Protein AF-A0A534PUU7-F1 (afdb_monomer)

Structure (mmCIF, N/CA/C/O backbone):
data_AF-A0A534PUU7-F1
#
_entry.id   AF-A0A534PUU7-F1
#
loop_
_atom_site.group_PDB
_atom_site.id
_atom_site.type_symbol
_atom_site.label_atom_id
_atom_site.label_alt_id
_atom_site.label_comp_id
_atom_site.label_asym_id
_atom_site.label_entity_id
_atom_site.label_seq_id
_atom_site.pdbx_PDB_ins_code
_atom_site.Cartn_x
_atom_site.Cartn_y
_atom_site.Cartn_z
_atom_site.occupancy
_atom_site.B_iso_or_equiv
_atom_site.auth_seq_id
_atom_site.auth_comp_id
_atom_site.auth_asym_id
_atom_site.auth_atom_id
_atom_site.pdbx_PDB_model_num
ATOM 1 N N . TRP A 1 1 ? 13.967 -12.813 -5.364 1.00 53.56 1 TRP A N 1
ATOM 2 C CA . TRP A 1 1 ? 13.938 -12.777 -6.840 1.00 53.56 1 TRP A CA 1
ATOM 3 C C . TRP A 1 1 ? 14.458 -11.446 -7.387 1.00 53.56 1 TRP A C 1
ATOM 5 O O . TRP A 1 1 ? 13.657 -10.594 -7.749 1.00 53.56 1 TRP A O 1
ATOM 15 N N . PRO A 1 2 ? 15.783 -11.252 -7.484 1.00 60.50 2 PRO A N 1
ATOM 16 C CA . PRO A 1 2 ? 16.359 -10.037 -8.076 1.00 60.50 2 PRO A 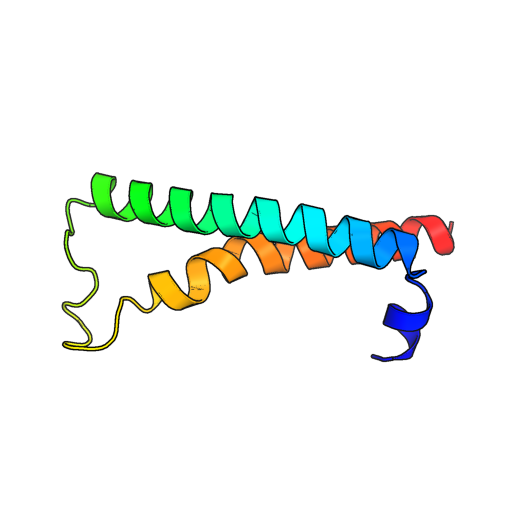CA 1
ATOM 17 C C . PRO A 1 2 ? 16.072 -9.903 -9.582 1.00 60.50 2 PRO A C 1
ATOM 19 O O . PRO A 1 2 ? 15.959 -8.799 -10.105 1.00 60.50 2 PRO A O 1
ATOM 22 N N . SER A 1 3 ? 15.922 -11.036 -10.276 1.00 64.56 3 SER A N 1
ATOM 23 C CA . SER A 1 3 ? 15.678 -11.092 -11.720 1.00 64.56 3 SER A CA 1
ATOM 24 C C . SER A 1 3 ? 14.323 -10.519 -12.123 1.00 64.56 3 SER A C 1
ATOM 26 O O . SER A 1 3 ? 14.243 -9.858 -13.146 1.00 64.56 3 SER A O 1
ATOM 28 N N . LEU A 1 4 ? 13.275 -10.718 -11.317 1.00 65.44 4 LEU A N 1
ATOM 29 C CA . LEU A 1 4 ? 11.942 -10.174 -11.593 1.00 65.44 4 LEU A CA 1
ATOM 30 C C . LEU A 1 4 ? 11.860 -8.675 -11.283 1.00 65.44 4 LEU A C 1
ATOM 32 O O . LEU A 1 4 ? 11.266 -7.927 -12.051 1.00 65.44 4 LEU A O 1
ATOM 36 N N . SER A 1 5 ? 12.507 -8.213 -10.208 1.00 65.75 5 SER A N 1
ATOM 37 C CA . SER A 1 5 ? 12.586 -6.779 -9.897 1.00 65.75 5 SER A CA 1
ATOM 38 C C . SER A 1 5 ? 13.412 -6.002 -10.924 1.00 65.75 5 SER A C 1
ATOM 40 O O . SER A 1 5 ? 13.095 -4.855 -11.206 1.00 65.75 5 SER A O 1
ATOM 42 N N . ALA A 1 6 ? 14.421 -6.628 -11.542 1.00 67.50 6 ALA A N 1
ATOM 43 C CA . ALA A 1 6 ? 15.193 -6.018 -12.626 1.00 67.50 6 ALA A CA 1
ATOM 44 C C . ALA A 1 6 ? 14.358 -5.755 -13.899 1.00 67.50 6 ALA A C 1
ATOM 46 O O . ALA A 1 6 ? 14.751 -4.944 -14.734 1.00 67.50 6 ALA A O 1
ATOM 47 N N . LEU A 1 7 ? 13.196 -6.406 -14.044 1.00 66.69 7 LEU A N 1
ATOM 48 C CA . LEU A 1 7 ? 12.257 -6.175 -15.151 1.00 66.69 7 LEU A CA 1
ATOM 49 C C . LEU A 1 7 ? 11.395 -4.919 -14.940 1.00 66.69 7 LEU A C 1
ATOM 51 O O . LEU A 1 7 ? 10.788 -4.410 -15.891 1.00 66.69 7 LEU A O 1
ATOM 55 N N . VAL A 1 8 ? 11.343 -4.411 -13.707 1.00 76.69 8 VAL A N 1
ATOM 56 C CA . VAL A 1 8 ? 10.577 -3.228 -13.317 1.00 76.69 8 VAL A CA 1
ATOM 57 C C . VAL A 1 8 ? 11.516 -2.024 -13.357 1.00 76.69 8 VAL A C 1
ATOM 59 O O . VAL A 1 8 ? 12.344 -1.825 -12.474 1.00 76.69 8 VAL A O 1
ATOM 62 N N . GLY A 1 9 ? 11.410 -1.211 -14.409 1.00 84.75 9 GLY A N 1
ATOM 63 C CA . GLY A 1 9 ? 12.171 0.036 -14.495 1.00 84.75 9 GLY A CA 1
ATOM 64 C C . GLY A 1 9 ? 11.783 1.008 -13.375 1.00 84.75 9 GLY A C 1
ATOM 65 O O . GLY A 1 9 ? 10.650 0.985 -12.896 1.00 84.75 9 GLY A O 1
ATOM 66 N N . TRP A 1 10 ? 12.697 1.906 -12.999 1.00 84.69 10 TRP A N 1
ATOM 67 C CA . TRP A 1 10 ? 12.501 2.861 -11.898 1.00 84.69 10 TRP A CA 1
ATOM 68 C C . TRP A 1 10 ? 11.188 3.656 -11.981 1.00 84.69 10 TRP A C 1
ATOM 70 O O . TRP A 1 10 ? 10.516 3.827 -10.970 1.00 84.69 10 TRP A O 1
ATOM 80 N N . GLY A 1 11 ? 10.768 4.081 -13.179 1.00 87.31 11 GLY A N 1
ATOM 81 C CA . GLY A 1 11 ? 9.494 4.790 -13.360 1.00 87.31 11 GLY A CA 1
ATOM 82 C C . GLY A 1 11 ? 8.265 3.935 -13.025 1.00 87.31 11 GLY A C 1
ATOM 83 O O . GLY A 1 11 ? 7.335 4.409 -12.377 1.00 87.31 11 GLY A O 1
ATOM 84 N N . LEU A 1 12 ? 8.285 2.653 -13.399 1.00 86.38 12 LEU A N 1
ATOM 85 C CA . LEU A 1 12 ? 7.210 1.717 -13.075 1.00 86.38 12 LEU A CA 1
ATOM 86 C C . LEU A 1 12 ? 7.211 1.369 -11.580 1.00 86.38 12 LEU A C 1
ATOM 88 O O . LEU A 1 12 ? 6.149 1.257 -10.978 1.00 86.38 12 LEU A O 1
ATOM 92 N N . ALA A 1 13 ? 8.396 1.260 -10.971 1.00 86.44 13 ALA A N 1
ATOM 93 C CA . ALA A 1 13 ? 8.540 1.027 -9.536 1.00 86.44 13 ALA A CA 1
ATOM 94 C C . ALA A 1 13 ? 7.945 2.179 -8.708 1.00 86.44 13 ALA A C 1
ATOM 96 O O . ALA A 1 13 ? 7.244 1.931 -7.728 1.00 86.44 13 ALA A O 1
ATOM 97 N N . ILE A 1 14 ? 8.161 3.431 -9.127 1.00 90.38 14 ILE A N 1
ATOM 98 C CA . ILE A 1 14 ? 7.544 4.603 -8.487 1.00 90.38 14 ILE A CA 1
ATOM 99 C C . ILE A 1 14 ? 6.019 4.544 -8.622 1.00 90.38 14 ILE A C 1
ATOM 101 O O . ILE A 1 14 ? 5.312 4.720 -7.63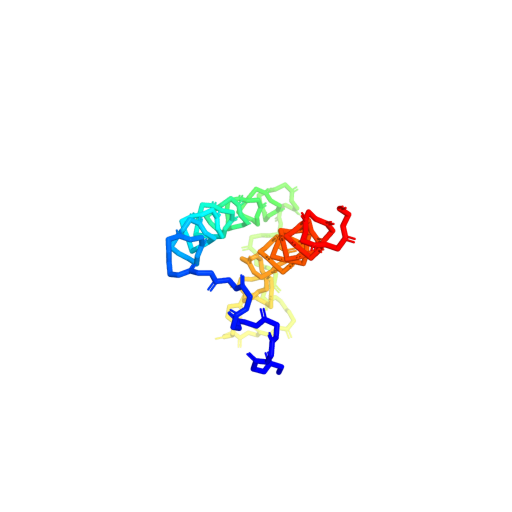1 1.00 90.38 14 ILE A O 1
ATOM 105 N N . LEU A 1 15 ? 5.504 4.240 -9.819 1.00 89.38 15 LEU A N 1
ATOM 106 C CA . LEU A 1 15 ? 4.062 4.099 -10.043 1.00 89.38 15 LEU A CA 1
ATOM 107 C C . LEU A 1 15 ? 3.452 3.001 -9.156 1.00 89.38 15 LEU A C 1
ATOM 109 O O . LEU A 1 15 ? 2.392 3.202 -8.565 1.00 89.38 15 LEU A O 1
ATOM 113 N N . PHE A 1 16 ? 4.141 1.867 -9.018 1.00 89.94 16 PHE A N 1
ATOM 114 C CA . PHE A 1 16 ? 3.732 0.779 -8.131 1.00 89.94 16 PHE A CA 1
ATOM 115 C C . PHE A 1 16 ? 3.692 1.239 -6.675 1.00 89.94 16 PHE A C 1
ATOM 117 O O . PHE A 1 16 ? 2.702 0.992 -5.994 1.00 89.94 16 PHE A O 1
ATOM 124 N N . GLY A 1 17 ? 4.716 1.964 -6.217 1.00 89.06 17 GLY A N 1
ATOM 125 C CA . GLY A 1 17 ? 4.751 2.527 -4.868 1.00 89.06 17 GLY A CA 1
ATOM 126 C C . GLY A 1 17 ? 3.572 3.461 -4.580 1.00 89.06 17 GLY A C 1
ATOM 127 O O . GLY A 1 17 ? 2.947 3.346 -3.526 1.00 89.06 17 GLY A O 1
ATOM 128 N N . VAL A 1 18 ? 3.215 4.336 -5.526 1.00 92.81 18 VAL A N 1
ATOM 129 C CA . VAL A 1 18 ? 2.065 5.250 -5.384 1.00 92.81 18 VAL A CA 1
ATOM 130 C C . VAL A 1 18 ? 0.748 4.477 -5.297 1.00 92.81 18 VAL A C 1
ATOM 132 O O . VAL A 1 18 ? -0.054 4.732 -4.398 1.00 92.81 18 VAL A O 1
ATOM 135 N N . ILE A 1 19 ? 0.535 3.508 -6.191 1.00 90.88 19 ILE A N 1
ATOM 136 C CA . ILE A 1 19 ? -0.694 2.703 -6.215 1.00 90.88 19 ILE A CA 1
ATOM 137 C C . ILE A 1 19 ? -0.824 1.877 -4.933 1.00 90.88 19 ILE A C 1
ATOM 139 O O . ILE A 1 19 ? -1.878 1.895 -4.299 1.00 90.88 19 ILE A O 1
ATOM 143 N N . LEU A 1 20 ? 0.246 1.201 -4.510 1.00 90.31 20 LEU A N 1
ATOM 144 C CA . LEU A 1 20 ? 0.239 0.398 -3.287 1.00 90.31 20 LEU A CA 1
ATOM 145 C C . LEU A 1 20 ? 0.016 1.254 -2.037 1.00 90.31 20 LEU A C 1
ATOM 147 O O . LEU A 1 20 ? -0.700 0.823 -1.139 1.00 90.31 20 LEU A O 1
ATOM 151 N N . SER A 1 21 ? 0.553 2.477 -1.999 1.00 89.69 21 SER A N 1
ATOM 152 C CA . SER A 1 21 ? 0.302 3.414 -0.895 1.00 89.69 21 SER A CA 1
ATOM 153 C C . SER A 1 21 ? -1.172 3.819 -0.820 1.00 89.69 21 SER A C 1
ATOM 155 O O . SER A 1 21 ? -1.752 3.832 0.262 1.00 89.69 21 SER A O 1
ATOM 157 N N . ALA A 1 22 ? -1.807 4.100 -1.963 1.00 90.31 22 ALA A N 1
ATOM 158 C CA . ALA A 1 22 ? -3.234 4.412 -2.001 1.00 90.31 22 ALA A CA 1
ATOM 159 C C . ALA A 1 22 ? -4.093 3.213 -1.562 1.00 90.31 22 ALA A C 1
ATOM 161 O O . ALA A 1 22 ? -5.034 3.376 -0.789 1.00 90.31 22 ALA A O 1
ATOM 162 N N . VAL A 1 23 ? -3.746 2.002 -2.008 1.00 88.44 23 VAL A N 1
ATOM 163 C CA . VAL A 1 23 ? -4.445 0.767 -1.617 1.00 88.44 23 VAL A CA 1
ATOM 164 C C . VAL A 1 23 ? -4.287 0.471 -0.126 1.00 88.44 23 VAL A C 1
ATOM 166 O O . VAL A 1 23 ? -5.255 0.056 0.504 1.00 88.44 23 VAL A O 1
ATOM 169 N N . ALA A 1 24 ? -3.112 0.723 0.452 1.00 86.56 24 ALA A N 1
ATOM 170 C CA . ALA A 1 24 ? -2.885 0.564 1.886 1.00 86.56 24 ALA A CA 1
ATOM 171 C C . ALA A 1 24 ? -3.807 1.475 2.714 1.00 86.56 24 ALA A C 1
ATOM 173 O O . ALA A 1 24 ? -4.429 1.002 3.659 1.00 86.56 24 ALA A O 1
ATOM 174 N N . ILE A 1 25 ? -3.974 2.741 2.308 1.00 88.19 25 ILE A N 1
ATOM 175 C CA . ILE A 1 25 ? -4.909 3.682 2.956 1.00 88.19 25 ILE A CA 1
ATOM 176 C C . ILE A 1 25 ? -6.355 3.174 2.861 1.00 88.19 25 ILE A C 1
ATOM 178 O O . ILE A 1 25 ? -7.126 3.284 3.810 1.00 88.19 25 ILE A O 1
ATOM 182 N N . VAL A 1 26 ? -6.739 2.601 1.718 1.00 87.12 26 VAL A N 1
ATOM 183 C CA . VAL A 1 26 ? -8.070 1.997 1.561 1.00 87.12 26 VAL A CA 1
ATOM 184 C C . VAL A 1 26 ? -8.238 0.772 2.468 1.00 87.12 26 VAL A C 1
ATOM 186 O O . VAL A 1 26 ? -9.325 0.581 3.004 1.00 87.12 26 VAL A O 1
ATOM 189 N N . GLY A 1 27 ? -7.190 -0.032 2.674 1.00 83.56 27 GLY A N 1
ATOM 190 C CA . GLY A 1 27 ? -7.198 -1.180 3.591 1.00 83.56 27 GLY A CA 1
ATOM 191 C C . GLY A 1 27 ? -7.493 -0.785 5.033 1.00 83.56 27 GLY A C 1
ATOM 192 O O . GLY A 1 27 ? -8.419 -1.336 5.628 1.00 83.56 27 GLY A O 1
ATOM 193 N N . ASP A 1 28 ? -6.800 0.240 5.522 1.00 82.25 28 ASP A N 1
ATOM 194 C CA . ASP A 1 28 ? -7.008 0.820 6.857 1.00 82.25 28 ASP A CA 1
ATOM 195 C C . ASP A 1 28 ? -8.442 1.365 7.023 1.00 82.25 28 ASP A C 1
ATOM 197 O O . ASP A 1 28 ? -9.144 1.093 8.004 1.00 82.25 28 ASP A O 1
ATOM 201 N N . LEU A 1 29 ? -8.970 2.038 5.993 1.00 84.31 29 LEU A N 1
ATOM 202 C CA . LEU A 1 29 ? -10.366 2.487 5.989 1.00 84.31 29 LEU A CA 1
ATOM 203 C C . LEU A 1 29 ? -11.359 1.317 6.020 1.00 84.31 29 LEU A C 1
ATOM 205 O O . LEU A 1 29 ? -12.340 1.370 6.766 1.00 84.31 29 LEU A O 1
ATOM 209 N N . VAL A 1 30 ? -11.129 0.262 5.237 1.00 82.88 30 VAL A N 1
ATOM 210 C CA . VAL A 1 30 ? -11.982 -0.937 5.225 1.00 82.88 30 VAL A CA 1
ATOM 211 C C . VAL A 1 30 ? -11.976 -1.613 6.594 1.00 82.88 30 VAL A C 1
ATOM 213 O O . VAL A 1 30 ? -13.046 -1.973 7.088 1.00 82.88 30 VAL A O 1
ATOM 216 N N . GLU A 1 31 ? -10.819 -1.721 7.246 1.00 81.31 31 GLU A N 1
ATOM 217 C CA . GLU A 1 31 ? -10.739 -2.211 8.621 1.00 81.31 31 GLU A CA 1
ATOM 218 C C . GLU A 1 31 ? -11.565 -1.348 9.580 1.00 81.31 31 GLU A C 1
ATOM 220 O O . GLU A 1 31 ? -12.360 -1.883 10.361 1.00 81.31 31 GLU A O 1
ATOM 225 N N . SER A 1 32 ? -11.415 -0.023 9.520 1.00 80.44 32 SER A N 1
ATOM 226 C CA . SER A 1 32 ? -12.154 0.886 10.402 1.00 80.44 32 SER A CA 1
ATOM 227 C C . SER A 1 32 ? -13.677 0.722 10.255 1.00 80.44 32 SER A C 1
ATOM 229 O O . SER A 1 32 ? -14.415 0.750 11.248 1.00 80.44 32 SER A O 1
ATOM 231 N N . LEU A 1 33 ? -14.155 0.464 9.031 1.00 80.75 33 LEU A N 1
ATOM 232 C CA . LEU A 1 33 ? -15.560 0.180 8.741 1.00 80.75 33 LEU A CA 1
ATOM 233 C C . LEU A 1 33 ? -15.991 -1.194 9.264 1.00 80.75 33 LEU A C 1
ATOM 235 O O . LEU A 1 33 ? -17.044 -1.288 9.893 1.00 80.75 33 LEU A O 1
ATOM 239 N N . LEU A 1 34 ? -15.176 -2.234 9.072 1.00 77.69 34 LEU A N 1
ATOM 240 C CA . LEU A 1 34 ? -15.432 -3.581 9.598 1.00 77.69 34 LEU A CA 1
ATOM 241 C C . LEU A 1 34 ? -15.533 -3.587 11.127 1.00 77.69 34 LEU A C 1
ATOM 243 O O . LEU A 1 34 ? -16.444 -4.199 11.684 1.00 77.69 34 LEU A O 1
ATOM 247 N N . LYS A 1 35 ? -14.647 -2.855 11.810 1.00 70.62 35 LYS A N 1
ATOM 248 C CA . LYS A 1 35 ? -14.691 -2.671 13.270 1.00 70.62 35 LYS A CA 1
ATOM 249 C C . LYS A 1 35 ? -15.982 -1.993 13.724 1.00 70.62 35 LYS A C 1
ATOM 251 O O . LYS A 1 35 ? -16.559 -2.367 14.745 1.00 70.62 35 LYS A O 1
ATOM 256 N N . ARG A 1 36 ? -16.457 -1.006 12.960 1.00 76.69 36 ARG A N 1
ATOM 257 C CA . ARG A 1 36 ? -17.705 -0.295 13.254 1.00 76.69 36 ARG A CA 1
ATOM 258 C C . ARG A 1 36 ? -18.932 -1.189 13.053 1.00 76.69 36 ARG A C 1
ATOM 260 O O . ARG A 1 36 ? -19.836 -1.149 13.886 1.00 76.69 36 ARG A O 1
ATOM 267 N N . ASP A 1 37 ? -18.958 -1.971 11.978 1.00 73.31 37 ASP A N 1
ATOM 268 C CA . ASP A 1 37 ? -20.097 -2.826 11.619 1.00 73.31 37 ASP A CA 1
ATOM 26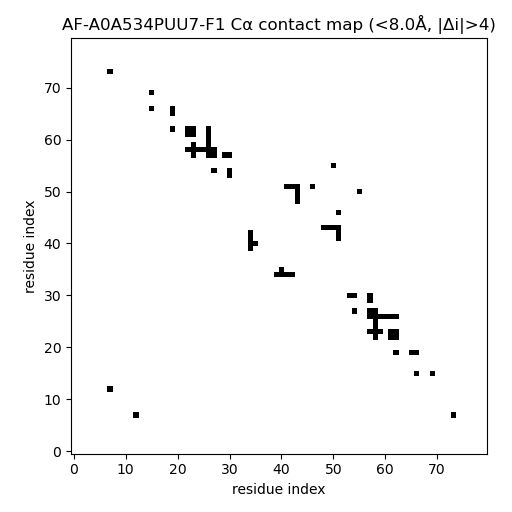9 C C . ASP A 1 37 ? -20.200 -4.062 12.523 1.00 73.31 37 ASP A C 1
ATOM 271 O O . ASP A 1 37 ? -21.289 -4.460 12.931 1.00 73.31 37 ASP A O 1
ATOM 275 N N . ALA A 1 38 ? -19.060 -4.604 12.957 1.00 71.50 38 ALA A N 1
ATOM 276 C CA . ALA A 1 38 ? -19.023 -5.717 13.899 1.00 71.50 38 ALA A CA 1
ATOM 277 C C . ALA A 1 38 ? -19.542 -5.352 15.305 1.00 71.50 38 ALA A C 1
ATOM 279 O O . ALA A 1 38 ? -19.690 -6.246 16.132 1.00 71.50 38 ALA A O 1
ATOM 280 N N . GLN A 1 39 ? -19.762 -4.065 15.625 1.00 62.66 39 GLN A N 1
ATOM 281 C CA . GLN A 1 39 ? -20.016 -3.543 16.985 1.00 62.66 39 GLN A CA 1
ATOM 282 C C . GLN A 1 39 ? -18.973 -3.971 18.041 1.00 62.66 39 GLN A C 1
ATOM 284 O O . GLN A 1 39 ? -19.103 -3.671 19.229 1.00 62.66 39 GLN A O 1
ATOM 289 N N . VAL A 1 40 ? -17.902 -4.632 17.608 1.00 59.69 40 VAL A N 1
ATOM 290 C CA . VAL A 1 40 ? -16.761 -5.035 18.411 1.00 59.69 40 VAL A CA 1
ATOM 291 C C . VAL A 1 40 ? -15.792 -3.865 18.371 1.00 59.69 40 VAL A C 1
ATOM 293 O O . VAL A 1 40 ? -14.956 -3.742 17.480 1.00 59.69 40 VAL A O 1
ATOM 296 N N . LYS A 1 41 ? -15.934 -2.975 19.356 1.00 51.69 41 LYS A N 1
ATOM 297 C CA . LYS A 1 41 ? -15.031 -1.834 19.553 1.00 51.69 41 LYS A CA 1
ATOM 298 C C . LYS A 1 41 ? -13.577 -2.274 19.780 1.00 51.69 41 LYS A C 1
ATOM 300 O O . LYS A 1 41 ? -12.672 -1.503 19.502 1.00 51.69 41 LYS A O 1
ATOM 305 N N . ASP A 1 42 ? -13.371 -3.523 20.202 1.00 49.97 42 ASP A N 1
ATOM 306 C CA . ASP A 1 42 ? -12.065 -4.108 20.473 1.00 49.97 42 ASP A CA 1
ATOM 307 C C . ASP A 1 42 ? -12.012 -5.572 20.013 1.00 49.97 42 ASP A C 1
ATOM 309 O O . ASP A 1 42 ? -12.392 -6.489 20.741 1.00 49.97 42 ASP A O 1
ATOM 313 N N . ALA A 1 43 ? -11.441 -5.832 18.834 1.00 47.62 43 ALA A N 1
ATOM 314 C CA . ALA A 1 43 ? -10.945 -7.174 18.491 1.00 47.62 43 ALA A CA 1
ATOM 315 C C . ALA A 1 43 ? -9.747 -7.597 19.385 1.00 47.62 43 ALA A C 1
ATOM 317 O O . ALA A 1 43 ? -9.180 -8.674 19.215 1.00 47.62 43 ALA A O 1
ATOM 318 N N . GLY A 1 44 ? -9.358 -6.756 20.353 1.00 43.72 44 GLY A N 1
ATOM 319 C CA . GLY A 1 44 ? -8.307 -6.990 21.343 1.00 43.72 44 GLY A CA 1
ATOM 320 C C . GLY A 1 44 ? -8.685 -7.934 22.490 1.00 43.72 44 GLY A C 1
ATOM 321 O O . GLY A 1 44 ? -7.848 -8.187 23.352 1.00 43.72 44 GLY A O 1
ATOM 322 N N . ALA A 1 45 ? -9.896 -8.502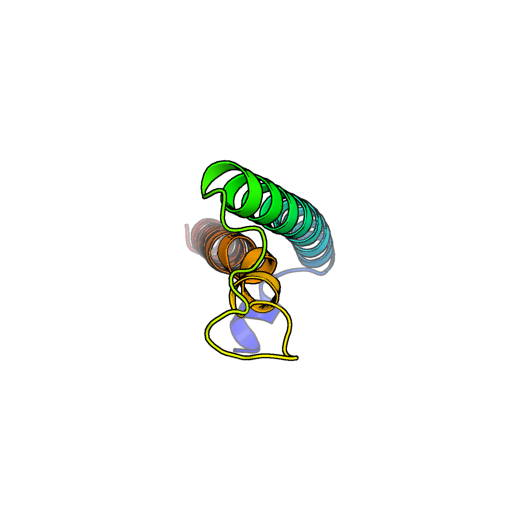 22.519 1.00 45.84 45 ALA A N 1
ATOM 323 C CA . ALA A 1 45 ? -10.293 -9.433 23.583 1.00 45.84 45 ALA A CA 1
ATOM 324 C C . ALA A 1 45 ? -9.486 -10.751 23.599 1.00 45.84 45 ALA A C 1
ATOM 326 O O . ALA A 1 45 ? -9.471 -11.440 24.616 1.00 45.84 45 ALA A O 1
ATOM 327 N N . LEU A 1 46 ? -8.790 -11.100 22.508 1.00 45.78 46 LEU A N 1
ATOM 328 C CA . LEU A 1 46 ? -7.889 -12.260 22.482 1.00 45.78 46 LEU A CA 1
ATOM 329 C C .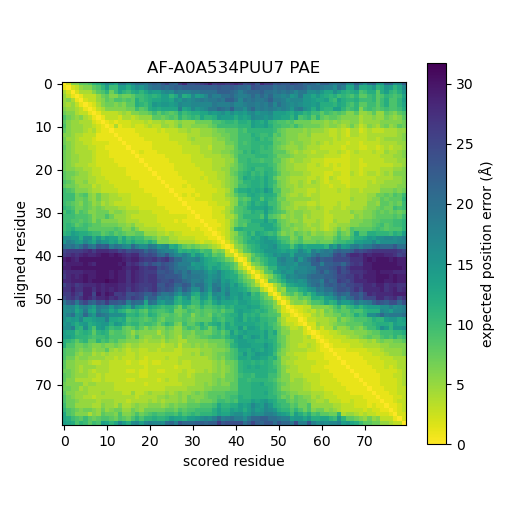 LEU A 1 46 ? -6.463 -11.938 22.964 1.00 45.78 46 LEU A C 1
ATOM 331 O O . LEU A 1 46 ? -5.770 -12.850 23.408 1.00 45.78 46 LEU A O 1
ATOM 335 N N . LEU A 1 47 ? -6.012 -10.676 22.902 1.00 44.56 47 LEU A N 1
ATOM 336 C CA . LEU A 1 47 ? -4.642 -10.272 23.249 1.00 44.56 47 LEU A CA 1
ATOM 337 C C . LEU A 1 47 ? -4.626 -8.846 23.841 1.00 44.56 47 LEU A C 1
ATOM 339 O O . LEU A 1 47 ? -4.510 -7.869 23.099 1.00 44.56 47 LEU A O 1
ATOM 343 N N . PRO A 1 48 ? -4.722 -8.696 25.174 1.00 40.50 48 PRO A N 1
ATOM 344 C CA . PRO A 1 48 ? -4.757 -7.387 25.811 1.00 40.50 48 PRO A CA 1
ATOM 345 C C . PRO A 1 48 ? -3.382 -6.710 25.687 1.00 40.50 48 PRO A C 1
ATOM 347 O O . PRO A 1 48 ? -2.384 -7.213 26.198 1.00 40.50 48 PRO A O 1
ATOM 350 N N . GLY A 1 49 ? -3.324 -5.569 24.993 1.00 47.84 49 GLY A N 1
ATOM 351 C CA . GLY A 1 49 ? -2.131 -4.710 24.895 1.00 47.84 49 GLY A CA 1
ATOM 352 C C . GLY A 1 49 ? -1.362 -4.765 23.570 1.00 47.84 49 GLY A C 1
ATOM 353 O O . GLY A 1 49 ? -0.483 -3.935 23.345 1.00 47.84 49 GLY A O 1
ATOM 354 N N . MET A 1 50 ? -1.712 -5.672 22.658 1.00 48.62 50 MET A N 1
ATOM 355 C CA . MET A 1 50 ? -1.270 -5.617 21.265 1.00 48.62 50 MET A CA 1
ATOM 356 C C . MET A 1 50 ? -2.468 -5.145 20.445 1.00 48.62 50 MET A C 1
ATOM 358 O O . MET A 1 50 ? -3.503 -5.800 20.485 1.00 48.62 50 MET A O 1
ATOM 362 N N . GLY A 1 51 ? -2.366 -4.010 19.741 1.00 55.22 51 GLY A N 1
ATOM 363 C CA . GLY A 1 51 ? -3.385 -3.604 18.759 1.00 55.22 51 GLY A CA 1
ATOM 364 C C . GLY A 1 51 ? -3.794 -4.787 17.871 1.00 55.22 51 GLY A C 1
ATOM 365 O O . GLY A 1 51 ? -3.004 -5.727 17.712 1.00 55.22 51 GLY A O 1
ATOM 366 N N . GLY A 1 52 ? -5.033 -4.781 17.373 1.00 63.41 52 GLY A N 1
ATOM 367 C CA . GLY A 1 52 ? -5.639 -5.952 16.744 1.00 63.41 52 GLY A CA 1
ATOM 368 C C . GLY A 1 52 ? -4.704 -6.574 15.708 1.00 63.41 52 GLY A C 1
ATOM 369 O O . GLY A 1 52 ? -4.043 -5.868 14.959 1.00 63.41 52 GLY A O 1
ATOM 370 N N . ILE A 1 53 ? -4.635 -7.907 15.638 1.00 65.00 53 ILE A N 1
ATOM 371 C CA . ILE A 1 53 ? -3.907 -8.595 14.552 1.00 65.00 53 ILE A CA 1
ATOM 372 C C . ILE A 1 53 ? -4.373 -8.070 13.180 1.00 65.00 53 ILE A C 1
ATOM 374 O O . ILE A 1 53 ? -3.589 -8.028 12.238 1.00 65.00 53 ILE A O 1
ATOM 378 N N . LEU A 1 54 ? -5.630 -7.626 13.111 1.00 63.84 54 LEU A N 1
ATOM 379 C CA . LEU A 1 54 ? -6.229 -6.970 11.961 1.00 63.84 54 LEU A CA 1
ATOM 380 C C . LEU A 1 54 ? -5.512 -5.652 11.594 1.00 63.84 54 LEU A C 1
ATOM 382 O O . LEU A 1 54 ? -5.079 -5.574 10.456 1.00 63.84 54 LEU A O 1
ATOM 386 N N . ASP A 1 55 ? -5.194 -4.769 12.552 1.00 66.94 55 ASP A N 1
ATOM 387 C CA . ASP A 1 55 ? -4.434 -3.503 12.359 1.00 66.94 55 ASP A CA 1
ATOM 388 C C . ASP A 1 55 ? -3.007 -3.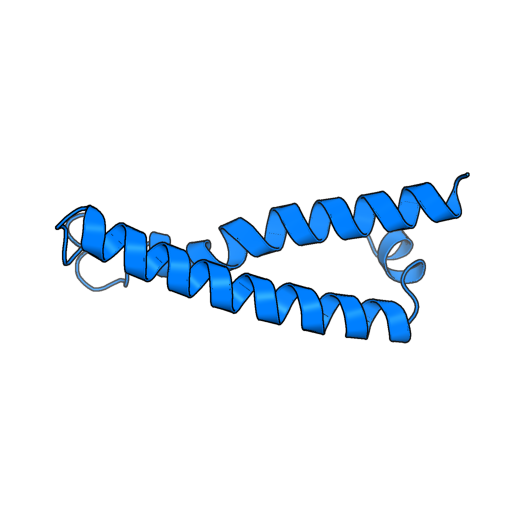687 11.821 1.00 66.94 55 ASP A C 1
ATOM 390 O O . ASP A 1 55 ? -2.310 -2.731 11.491 1.00 66.94 55 ASP A O 1
ATOM 394 N N . ARG A 1 56 ? -2.484 -4.917 11.846 1.00 66.94 56 ARG A N 1
ATOM 395 C CA . ARG A 1 56 ? -1.148 -5.224 11.313 1.00 66.94 56 ARG A CA 1
ATOM 396 C C . 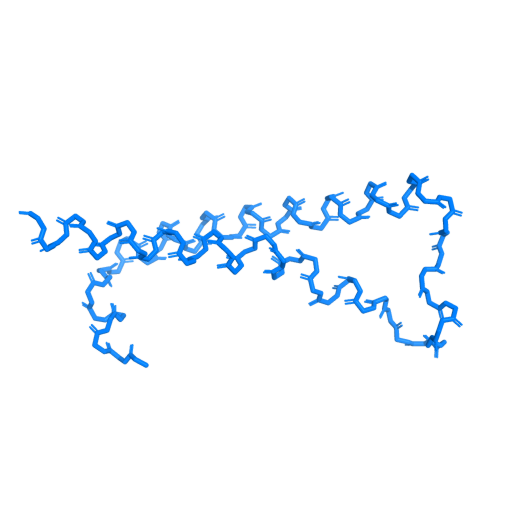ARG A 1 56 ? -1.197 -5.841 9.926 1.00 66.94 56 ARG A C 1
ATOM 398 O O . ARG A 1 56 ? -0.154 -5.951 9.279 1.00 66.94 56 ARG A O 1
ATOM 405 N N . ILE A 1 57 ? -2.359 -6.340 9.519 1.00 68.81 57 ILE A N 1
ATOM 406 C CA . ILE A 1 57 ? -2.522 -7.125 8.297 1.00 68.81 57 ILE A CA 1
ATOM 407 C C . ILE A 1 57 ? -3.463 -6.412 7.328 1.00 68.81 57 ILE A C 1
ATOM 409 O O . ILE A 1 57 ? -3.342 -6.662 6.143 1.00 68.81 57 ILE A O 1
ATOM 413 N N . ASP A 1 58 ? -4.330 -5.510 7.764 1.00 70.25 58 ASP A N 1
ATOM 414 C CA . ASP A 1 58 ? -5.268 -4.703 6.972 1.00 70.25 58 ASP A CA 1
ATOM 415 C C . ASP A 1 58 ? -4.658 -4.051 5.719 1.00 70.25 58 ASP A C 1
ATOM 417 O O . ASP A 1 58 ? -5.122 -4.296 4.598 1.00 70.25 58 ASP A O 1
ATOM 421 N N . ALA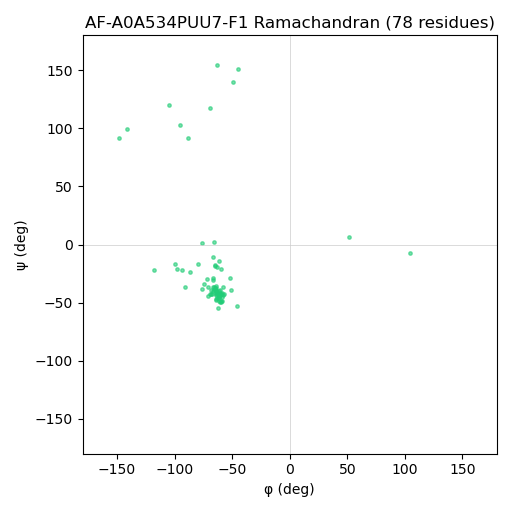 A 1 59 ? -3.557 -3.315 5.870 1.00 71.81 59 ALA A N 1
ATOM 422 C CA . ALA A 1 59 ? -2.865 -2.681 4.759 1.00 71.81 59 ALA A CA 1
ATOM 423 C C . ALA A 1 59 ? -2.252 -3.737 3.825 1.00 71.81 59 ALA A C 1
ATOM 425 O O . ALA A 1 59 ? -2.322 -3.624 2.599 1.00 71.81 59 ALA A O 1
ATOM 426 N N . ALA A 1 60 ? -1.688 -4.805 4.396 1.00 72.88 60 ALA A N 1
ATOM 427 C CA . ALA A 1 60 ? -1.087 -5.904 3.644 1.00 72.88 60 ALA A CA 1
ATOM 428 C C . ALA A 1 60 ? -2.137 -6.782 2.934 1.00 72.88 60 ALA A C 1
ATOM 430 O O . ALA A 1 60 ? -1.861 -7.327 1.866 1.00 72.88 60 ALA A O 1
ATOM 431 N N . LEU A 1 61 ? -3.345 -6.885 3.486 1.00 80.81 61 LEU A N 1
ATOM 432 C CA . LEU A 1 61 ? -4.444 -7.726 3.016 1.00 80.81 61 LEU A CA 1
ATOM 433 C C . LEU A 1 61 ? -4.909 -7.289 1.634 1.00 80.81 61 LEU A C 1
ATOM 435 O O . LEU A 1 61 ? -5.170 -8.135 0.781 1.00 80.81 61 LEU A O 1
ATOM 439 N N . LEU A 1 62 ? -4.957 -5.976 1.400 1.00 79.00 62 LEU A N 1
ATOM 440 C CA . LEU A 1 62 ? -5.245 -5.418 0.082 1.00 79.00 62 LEU A CA 1
ATOM 441 C C . LEU A 1 62 ? -3.974 -5.179 -0.742 1.00 79.00 62 LEU A C 1
ATOM 443 O O . LEU A 1 62 ? -3.982 -5.429 -1.949 1.00 79.00 62 LEU A O 1
ATOM 447 N N . ALA A 1 63 ? -2.863 -4.755 -0.130 1.00 83.19 63 ALA A N 1
ATOM 448 C CA . ALA A 1 63 ? -1.647 -4.434 -0.880 1.00 83.19 63 ALA A CA 1
ATOM 449 C C . ALA A 1 63 ? -0.970 -5.666 -1.512 1.00 83.19 63 ALA A C 1
ATOM 451 O O . ALA A 1 63 ? -0.502 -5.579 -2.647 1.00 83.19 63 ALA A O 1
ATOM 452 N N . ILE A 1 64 ? -0.933 -6.819 -0.831 1.00 85.69 64 ILE A N 1
ATOM 453 C CA . ILE A 1 64 ? -0.295 -8.049 -1.340 1.00 85.69 64 ILE A CA 1
ATOM 454 C C . ILE A 1 64 ? -0.956 -8.564 -2.631 1.00 85.69 64 ILE A C 1
ATOM 456 O O . ILE A 1 64 ? -0.236 -8.745 -3.619 1.00 85.69 64 ILE A O 1
ATOM 460 N N . PRO A 1 65 ? -2.283 -8.807 -2.688 1.00 86.75 65 PRO A N 1
ATOM 461 C CA . PRO A 1 65 ? -2.917 -9.280 -3.916 1.00 86.75 65 PRO A CA 1
ATOM 462 C C . PRO A 1 65 ? -2.814 -8.250 -5.043 1.00 86.75 65 PRO A C 1
ATOM 464 O O . PRO A 1 65 ? -2.555 -8.633 -6.183 1.00 86.75 65 PRO A O 1
ATOM 467 N N . VAL A 1 66 ? -2.928 -6.950 -4.747 1.00 87.81 66 VAL A N 1
ATOM 468 C CA . VAL A 1 66 ? -2.725 -5.901 -5.758 1.00 87.81 66 VAL A CA 1
ATOM 469 C C . VAL A 1 66 ? -1.306 -5.953 -6.320 1.00 87.81 66 VAL A C 1
ATOM 471 O O . VAL A 1 66 ? -1.138 -6.004 -7.539 1.00 87.81 66 VAL A O 1
ATOM 474 N N . MET A 1 67 ? -0.286 -6.027 -5.461 1.00 87.94 67 MET A N 1
ATOM 475 C CA . MET A 1 67 ? 1.107 -6.152 -5.894 1.00 87.94 67 MET A CA 1
ATOM 476 C C . MET A 1 67 ? 1.314 -7.390 -6.775 1.00 87.94 67 MET A C 1
ATOM 478 O O . MET A 1 67 ? 1.986 -7.307 -7.805 1.00 87.94 67 MET A O 1
ATOM 482 N N . TYR A 1 68 ? 0.711 -8.522 -6.405 1.00 88.06 68 TYR A N 1
ATOM 483 C CA . TYR A 1 68 ? 0.790 -9.758 -7.180 1.00 88.06 68 TYR A CA 1
ATOM 484 C C . TYR A 1 68 ? 0.218 -9.588 -8.593 1.00 88.06 68 TYR A C 1
ATOM 486 O O . TYR A 1 68 ? 0.901 -9.911 -9.566 1.00 88.06 68 TYR A O 1
ATOM 494 N N . TYR A 1 69 ? -0.990 -9.031 -8.729 1.00 88.50 69 TYR A N 1
ATOM 495 C CA . TYR A 1 69 ? -1.609 -8.814 -10.041 1.00 88.50 69 TYR A CA 1
ATOM 496 C C . TYR A 1 69 ? -0.855 -7.787 -10.886 1.00 88.50 69 TYR A C 1
ATOM 498 O O . TYR A 1 69 ? -0.684 -7.999 -12.086 1.00 88.50 69 TYR A O 1
ATOM 506 N N . MET A 1 70 ? -0.352 -6.710 -10.278 1.00 87.12 70 MET A N 1
ATOM 507 C CA . MET A 1 70 ? 0.467 -5.718 -10.980 1.00 87.12 70 MET A CA 1
ATOM 508 C C . MET A 1 70 ? 1.745 -6.348 -11.539 1.00 87.12 70 MET 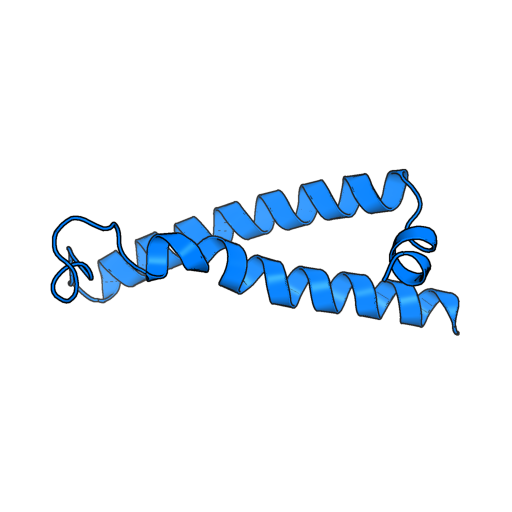A C 1
ATOM 510 O O . MET A 1 70 ? 2.103 -6.127 -12.698 1.00 87.12 70 MET A O 1
ATOM 514 N N . MET A 1 71 ? 2.412 -7.181 -10.741 1.00 85.88 71 MET A N 1
ATOM 515 C CA . MET A 1 71 ? 3.625 -7.870 -11.159 1.00 85.88 71 MET A CA 1
ATOM 516 C C . MET A 1 71 ? 3.331 -8.928 -12.234 1.00 85.88 71 MET A C 1
ATOM 518 O O . MET A 1 71 ? 4.025 -8.979 -13.252 1.00 85.88 71 MET A O 1
ATOM 522 N N . LEU A 1 72 ? 2.260 -9.708 -12.079 1.00 87.31 72 LEU A N 1
ATOM 523 C CA . LEU A 1 72 ? 1.812 -10.672 -13.086 1.00 87.31 72 LEU A CA 1
ATOM 524 C C . LEU A 1 72 ? 1.501 -9.991 -14.426 1.00 87.31 72 LEU A C 1
ATOM 526 O O . LEU A 1 72 ? 1.959 -10.452 -15.469 1.00 87.31 72 LEU A O 1
ATOM 530 N N . PHE A 1 73 ? 0.788 -8.864 -14.394 1.00 86.12 73 PHE A N 1
ATOM 531 C CA . PHE A 1 73 ? 0.463 -8.080 -15.583 1.00 86.12 73 PHE A CA 1
ATOM 532 C C . PHE A 1 73 ? 1.723 -7.586 -16.302 1.00 86.12 73 PHE A C 1
ATOM 534 O O . PHE A 1 73 ? 1.828 -7.703 -17.522 1.00 86.12 73 PHE A O 1
ATOM 541 N N . THR A 1 74 ? 2.723 -7.103 -15.558 1.00 83.81 74 THR A N 1
ATOM 542 C CA . THR A 1 74 ? 3.992 -6.677 -16.170 1.00 83.81 74 THR A CA 1
ATOM 543 C C . THR A 1 74 ? 4.770 -7.813 -16.810 1.00 83.81 74 THR A C 1
ATOM 545 O O . THR A 1 74 ? 5.375 -7.612 -17.859 1.00 83.81 74 THR A O 1
ATOM 548 N N . VAL A 1 75 ? 4.751 -9.002 -16.206 1.00 83.25 75 VAL A N 1
ATOM 549 C CA . VAL A 1 75 ? 5.393 -10.189 -16.778 1.00 83.25 75 VAL A CA 1
ATOM 550 C C . VAL A 1 75 ? 4.653 -10.625 -18.043 1.00 83.25 75 VAL A C 1
ATOM 552 O O . VAL A 1 75 ? 5.297 -10.899 -19.051 1.00 83.25 75 VAL A O 1
ATOM 555 N N . PHE A 1 76 ? 3.319 -10.613 -18.025 1.00 83.75 76 PHE A N 1
ATOM 556 C CA . PHE A 1 76 ? 2.494 -10.950 -19.185 1.00 83.75 76 PHE A CA 1
ATOM 557 C C . PHE A 1 76 ? 2.763 -10.024 -20.382 1.00 83.75 76 PHE A C 1
ATOM 559 O O . PHE A 1 76 ? 3.069 -10.514 -21.463 1.00 83.75 76 PHE A O 1
ATOM 566 N N . LEU A 1 77 ? 2.756 -8.701 -20.179 1.00 81.62 77 LEU A N 1
ATOM 567 C CA . LEU A 1 77 ? 3.042 -7.715 -21.235 1.00 81.62 77 LEU A CA 1
ATOM 568 C C . LEU A 1 77 ? 4.467 -7.787 -21.809 1.00 81.62 77 LEU A C 1
ATOM 570 O O . LEU A 1 77 ? 4.735 -7.206 -22.854 1.00 81.62 77 LEU A O 1
ATOM 574 N N . ARG A 1 78 ? 5.409 -8.405 -21.091 1.00 73.06 78 ARG A N 1
ATOM 575 C CA . ARG A 1 78 ? 6.810 -8.546 -21.520 1.00 73.06 78 ARG A CA 1
ATOM 576 C C . ARG A 1 78 ? 7.075 -9.868 -22.243 1.00 73.06 78 ARG A C 1
ATOM 578 O O . ARG A 1 78 ? 8.088 -9.966 -22.929 1.00 73.06 78 ARG A O 1
ATOM 585 N N . LEU A 1 79 ? 6.235 -10.881 -22.017 1.00 72.75 79 LEU A N 1
ATOM 586 C CA . LEU A 1 79 ? 6.366 -12.224 -22.592 1.00 72.75 79 LEU A CA 1
ATOM 587 C C . LEU A 1 79 ? 5.496 -12.439 -23.839 1.00 72.75 79 LEU A C 1
ATOM 589 O O . LEU A 1 79 ? 5.786 -13.366 -24.593 1.00 72.75 79 LEU A O 1
ATOM 593 N N . GLY A 1 80 ? 4.444 -11.637 -24.024 1.00 60.62 80 GLY A N 1
ATOM 594 C CA . GLY A 1 80 ? 3.625 -11.600 -25.241 1.00 60.62 80 GLY A CA 1
ATOM 595 C C . GLY A 1 80 ? 4.073 -10.489 -26.172 1.00 60.62 80 GLY A C 1
ATOM 596 O O . GLY A 1 80 ? 4.435 -10.811 -27.322 1.00 60.62 80 GLY A O 1
#

Foldseek 3Di:
DVVLVVLQDPVNVVVLVVVLVVLLVVLVVVVVVVCVVVVPVAPCPVPPPDHHPSVVCSSVVRSVVVSVVSSVVSVVVVVD

Mean predicted aligned error: 9.41 Å

Secondary structure (DSSP, 8-state):
-HHHHTTS-HHHHHHHHHHHHHHHHHHHHHHHHHHHHT--S-GGGGSTTS--SGGGTHHHHHHHHHHHHHHHHHHHHHH-

Radius of gyration: 16.71 Å; Cα contacts (8 Å, |Δi|>4): 43; chains: 1; bounding box: 36×18×51 Å

Sequence (80 aa):
WPSLSALVGWGLAILFGVILSAVAIVGDLVESLLKRDAQVKDAGALLPGMGGILDRIDAALLAIPVMYYMMLFTVFLRLG

pLDDT: mean 74.57, std 14.32, range [40.5, 92.81]

Solvent-accessible surface area (backbone atoms only — not comparable to full-atom values): 4613 Å² total; per-residue (Å²): 116,71,74,64,56,71,72,51,50,72,72,55,48,51,53,49,51,53,52,42,53,54,38,23,55,51,18,48,51,51,46,57,50,50,37,60,73,66,70,43,90,58,77,30,82,86,42,86,92,50,79,36,76,57,82,74,36,31,34,52,65,46,27,50,59,51,51,50,52,54,52,51,50,54,52,50,72,72,75,110